Protein AF-A0A2I0XGU2-F1 (afdb_monomer_lite)

Organism: NCBI:txid906689

InterPro domains:
  IPR042098 Glutarate 2-hydroxylase superfamily [G3DSA:3.60.130.10] (1-56)

Structure (mmCIF, N/CA/C/O backbone):
data_AF-A0A2I0XGU2-F1
#
_entry.id   AF-A0A2I0XGU2-F1
#
loop_
_atom_site.group_PDB
_atom_site.id
_atom_site.type_symbol
_atom_site.label_atom_id
_atom_site.label_alt_id
_atom_site.label_comp_id
_atom_site.label_asym_id
_atom_site.label_entity_id
_atom_site.label_seq_id
_atom_site.pdbx_PDB_ins_code
_atom_site.Cartn_x
_atom_site.Cartn_y
_atom_site.Cartn_z
_atom_site.occupancy
_atom_site.B_iso_or_equiv
_atom_site.auth_seq_id
_atom_site.auth_comp_id
_atom_site.auth_asym_id
_atom_site.auth_atom_id
_atom_site.pdbx_PDB_model_num
ATOM 1 N N . MET A 1 1 ? -13.955 8.099 15.984 1.00 89.38 1 MET A N 1
ATOM 2 C CA . MET A 1 1 ? -13.613 6.660 15.858 1.00 89.38 1 MET A CA 1
ATOM 3 C C . MET A 1 1 ? -13.268 6.031 17.196 1.00 89.38 1 MET A C 1
ATOM 5 O O . MET A 1 1 ? -13.903 5.044 17.529 1.00 89.38 1 MET A O 1
ATOM 9 N N . LYS A 1 2 ? -12.352 6.611 17.985 1.00 93.44 2 LYS A N 1
ATOM 10 C CA . LYS A 1 2 ? -11.973 6.086 19.310 1.00 93.44 2 LYS A CA 1
ATOM 11 C C . LYS A 1 2 ? -13.153 5.955 20.283 1.00 93.44 2 LYS A C 1
ATOM 13 O O . LYS A 1 2 ? -13.276 4.936 20.932 1.00 93.44 2 LYS A O 1
ATOM 18 N N . GLU A 1 3 ? -14.087 6.906 20.288 1.00 97.44 3 GLU A N 1
ATOM 19 C CA . GLU A 1 3 ? -15.306 6.821 21.117 1.00 97.44 3 GLU A CA 1
ATOM 20 C C . GLU A 1 3 ? -16.244 5.667 20.726 1.00 97.44 3 GLU A C 1
ATOM 22 O O . GLU A 1 3 ? -16.901 5.085 21.580 1.00 97.44 3 GLU A O 1
ATOM 27 N N . LYS A 1 4 ? -16.310 5.325 19.432 1.00 98.00 4 LYS A N 1
ATOM 28 C CA . LYS A 1 4 ? -17.207 4.281 18.906 1.00 98.00 4 LYS A CA 1
ATOM 29 C C . LYS A 1 4 ? -16.558 2.892 18.897 1.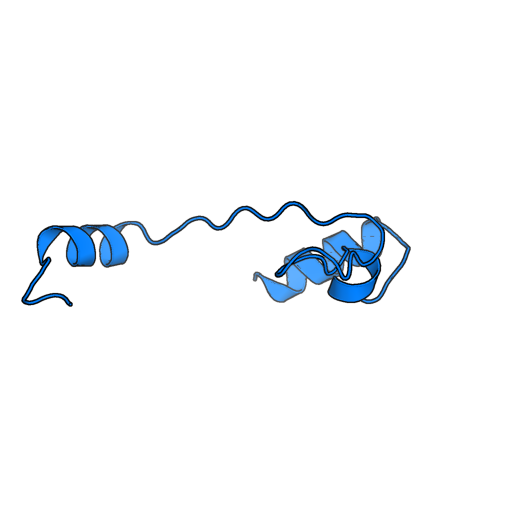00 98.00 4 LYS A C 1
ATOM 31 O O . LYS A 1 4 ? -17.259 1.896 19.021 1.00 98.00 4 LYS A O 1
ATOM 36 N N . HIS A 1 5 ? -15.234 2.828 18.735 1.00 98.00 5 HIS A N 1
ATOM 37 C CA . HIS A 1 5 ? -14.447 1.593 18.637 1.00 98.00 5 HIS A CA 1
ATOM 38 C C . HIS A 1 5 ? -13.108 1.735 19.389 1.00 98.00 5 HIS A C 1
ATOM 40 O O . HIS A 1 5 ? -12.046 1.728 18.758 1.00 98.00 5 HIS A O 1
ATOM 46 N N . PRO A 1 6 ? -13.133 1.908 20.722 1.00 97.69 6 PRO A N 1
ATOM 47 C CA . PRO A 1 6 ? -11.942 2.253 21.501 1.00 97.69 6 PRO A CA 1
ATOM 48 C C . PRO A 1 6 ? -10.841 1.195 21.399 1.00 97.69 6 PRO A C 1
ATOM 50 O O . PRO A 1 6 ? -9.704 1.535 21.086 1.00 97.69 6 PRO A O 1
ATOM 53 N N . GLU A 1 7 ? -11.191 -0.084 21.539 1.00 98.38 7 GLU A N 1
ATOM 54 C CA . GLU A 1 7 ? -10.229 -1.193 21.467 1.00 98.38 7 GLU A CA 1
ATOM 55 C C . GLU A 1 7 ? -9.589 -1.345 20.080 1.00 98.38 7 GLU A C 1
ATOM 57 O O . GLU A 1 7 ? -8.415 -1.694 19.957 1.00 98.38 7 GLU A O 1
ATOM 62 N N . PHE A 1 8 ? -10.352 -1.088 19.011 1.00 97.50 8 PHE A N 1
ATOM 63 C CA . PHE A 1 8 ? -9.824 -1.129 17.646 1.00 97.50 8 PHE A CA 1
ATOM 64 C C . PHE A 1 8 ? -8.777 -0.037 17.444 1.00 97.50 8 PHE A C 1
ATOM 66 O O . PHE A 1 8 ? -7.697 -0.306 16.923 1.00 97.50 8 PHE A O 1
ATOM 73 N N . VAL A 1 9 ? -9.084 1.184 17.889 1.00 98.25 9 VAL A N 1
ATOM 74 C CA . VAL A 1 9 ? -8.156 2.311 17.775 1.00 98.25 9 VAL A CA 1
ATOM 75 C C . VAL A 1 9 ? -6.912 2.083 18.629 1.00 98.25 9 VAL A C 1
ATOM 77 O O . VAL A 1 9 ? -5.814 2.308 18.138 1.00 98.25 9 VAL A O 1
ATOM 80 N N . GLU A 1 10 ? -7.051 1.557 19.847 1.00 98.25 10 GLU A N 1
ATOM 81 C CA . GLU A 1 10 ? -5.898 1.200 20.684 1.00 98.25 10 GLU A CA 1
ATOM 82 C C . GLU A 1 10 ? -4.999 0.154 20.002 1.00 98.25 10 GLU A C 1
ATOM 84 O O . GLU A 1 10 ? -3.776 0.294 19.974 1.00 98.25 10 GLU A O 1
ATOM 89 N N . LYS A 1 11 ? -5.587 -0.876 19.379 1.00 98.25 11 LYS A N 1
ATOM 90 C CA . LYS A 1 11 ? -4.817 -1.876 18.625 1.00 98.25 11 LYS A CA 1
ATOM 91 C C . LYS A 1 11 ? -4.121 -1.274 17.408 1.00 98.25 11 LYS A C 1
ATOM 93 O O . LYS A 1 11 ? -2.973 -1.640 17.166 1.00 98.25 11 LYS A O 1
ATOM 98 N N . LEU A 1 12 ? -4.775 -0.374 16.673 1.00 97.69 12 LEU A N 1
ATOM 99 C CA . LEU A 1 12 ? -4.159 0.336 15.548 1.00 97.69 12 LEU A CA 1
ATOM 100 C C . LEU A 1 12 ? -2.989 1.212 15.997 1.00 97.69 12 LEU A C 1
ATOM 102 O O . LEU A 1 12 ? -1.943 1.185 15.362 1.00 97.69 12 LEU A O 1
ATOM 106 N N . GLU A 1 13 ? -3.148 1.962 17.087 1.00 97.56 13 GLU A N 1
ATOM 107 C CA . GLU A 1 13 ? -2.086 2.805 17.650 1.00 97.56 13 GLU A CA 1
ATOM 108 C C . GLU A 1 13 ? -0.894 1.950 18.105 1.00 97.56 13 GLU A C 1
ATOM 110 O O . GLU A 1 13 ? 0.256 2.295 17.841 1.00 97.56 13 GLU A O 1
ATOM 115 N N . LYS A 1 14 ? -1.163 0.805 18.745 1.00 98.25 14 LYS A N 1
ATOM 116 C CA . LYS A 1 14 ? -0.121 -0.082 19.274 1.00 98.25 14 LYS A CA 1
ATOM 117 C C . LYS A 1 14 ? 0.619 -0.884 18.199 1.00 98.25 14 LYS A C 1
ATOM 119 O O . LYS A 1 14 ? 1.810 -1.132 18.361 1.00 98.25 14 LYS A O 1
ATOM 124 N N . HIS A 1 15 ? -0.068 -1.342 17.152 1.00 97.88 15 HIS A N 1
ATOM 125 C CA . HIS A 1 15 ? 0.497 -2.308 16.196 1.00 97.88 15 HIS A CA 1
ATOM 126 C C . HIS A 1 15 ? 0.641 -1.761 14.770 1.00 97.88 15 HIS A C 1
ATOM 128 O O . HIS A 1 15 ? 1.347 -2.360 13.963 1.00 97.88 15 HIS A O 1
ATOM 134 N N . GLY A 1 16 ? -0.016 -0.648 14.441 1.00 96.56 16 GLY A N 1
ATOM 135 C CA . GLY A 1 16 ? -0.062 -0.119 13.083 1.00 96.56 16 GLY A CA 1
ATOM 136 C C . GLY A 1 16 ? -0.837 -1.016 12.113 1.00 96.56 16 GLY A C 1
ATOM 137 O O . GLY A 1 16 ? -1.720 -1.786 12.496 1.00 96.56 16 GLY A O 1
ATOM 138 N N . LEU A 1 17 ? -0.516 -0.881 10.825 1.00 96.69 17 LEU A N 1
ATOM 139 C CA . LEU A 1 17 ? -1.106 -1.640 9.725 1.00 96.69 17 LEU A CA 1
ATOM 140 C C . LEU A 1 17 ? -0.010 -2.090 8.762 1.00 96.69 17 LEU A C 1
ATOM 142 O O . LEU A 1 17 ? 0.952 -1.364 8.526 1.00 96.69 17 LEU A O 1
ATOM 146 N N . ILE A 1 18 ? -0.204 -3.258 8.154 1.00 95.62 18 ILE A N 1
ATOM 147 C CA . ILE A 1 18 ? 0.644 -3.755 7.069 1.00 95.62 18 ILE A CA 1
ATOM 148 C C . ILE A 1 18 ? -0.163 -3.675 5.778 1.00 95.62 18 ILE A C 1
ATOM 150 O O . ILE A 1 18 ? -1.232 -4.276 5.667 1.00 95.62 18 ILE A O 1
ATOM 154 N N . TYR A 1 19 ? 0.359 -2.950 4.793 1.00 94.62 19 TYR A N 1
ATOM 155 C CA . TYR A 1 19 ? -0.237 -2.862 3.465 1.00 94.62 19 TYR A CA 1
ATOM 156 C C . TYR A 1 19 ? 0.540 -3.745 2.498 1.00 94.62 19 TYR A C 1
ATOM 158 O O . TYR A 1 19 ? 1.729 -3.543 2.280 1.00 94.62 19 TYR A O 1
ATOM 166 N N . THR A 1 20 ? -0.149 -4.709 1.889 1.00 95.44 20 THR A N 1
ATOM 167 C CA . THR A 1 20 ? 0.403 -5.521 0.799 1.00 95.44 20 THR A CA 1
ATOM 168 C C . THR A 1 20 ? -0.276 -5.120 -0.502 1.00 95.44 20 THR A C 1
ATOM 170 O O . THR A 1 20 ? -1.505 -5.102 -0.585 1.00 95.44 20 THR A O 1
ATOM 173 N N . ARG A 1 21 ? 0.517 -4.794 -1.526 1.00 94.94 21 ARG A N 1
ATOM 174 C CA . ARG A 1 21 ? 0.033 -4.508 -2.880 1.00 94.94 21 ARG A CA 1
ATOM 175 C C . ARG A 1 21 ? 0.779 -5.361 -3.889 1.00 94.94 21 ARG A C 1
ATOM 177 O O . ARG A 1 21 ? 2.001 -5.446 -3.846 1.00 94.94 21 ARG A O 1
ATOM 184 N N . VAL A 1 22 ? 0.029 -5.943 -4.817 1.00 96.38 22 VAL A N 1
ATOM 185 C CA . VAL A 1 22 ? 0.578 -6.666 -5.965 1.00 96.38 22 VAL A CA 1
ATOM 186 C C . VAL A 1 22 ? 0.477 -5.745 -7.172 1.00 96.38 22 VAL A C 1
ATOM 188 O O . VAL A 1 22 ? -0.623 -5.369 -7.567 1.00 96.38 22 VAL A O 1
ATOM 191 N N . LEU A 1 23 ? 1.624 -5.355 -7.723 1.00 97.44 23 LEU A N 1
ATOM 192 C CA . LEU A 1 23 ? 1.703 -4.476 -8.887 1.00 97.44 23 LEU A CA 1
ATOM 193 C C . LEU A 1 23 ? 2.112 -5.297 -10.110 1.00 97.44 23 LEU A C 1
ATOM 195 O O . LEU A 1 23 ? 3.147 -5.965 -10.097 1.00 97.44 23 LEU A O 1
ATOM 199 N N . GLY A 1 24 ? 1.310 -5.237 -11.173 1.00 97.50 24 GLY A N 1
ATOM 200 C CA . GLY A 1 24 ? 1.671 -5.819 -12.465 1.00 97.50 24 GLY A CA 1
ATOM 201 C C . GLY A 1 24 ? 2.841 -5.081 -13.122 1.00 97.50 24 GLY A C 1
ATOM 202 O O . GLY A 1 24 ? 3.266 -4.021 -12.665 1.00 97.50 24 GLY A O 1
ATOM 203 N N . THR A 1 25 ? 3.373 -5.623 -14.218 1.00 97.88 25 THR A N 1
ATOM 204 C CA . THR A 1 25 ? 4.458 -4.962 -14.965 1.00 97.88 25 THR A CA 1
ATOM 205 C C . THR A 1 25 ? 4.015 -3.649 -15.610 1.00 97.88 25 THR A C 1
ATOM 207 O O . THR A 1 25 ? 4.739 -2.659 -15.546 1.00 97.8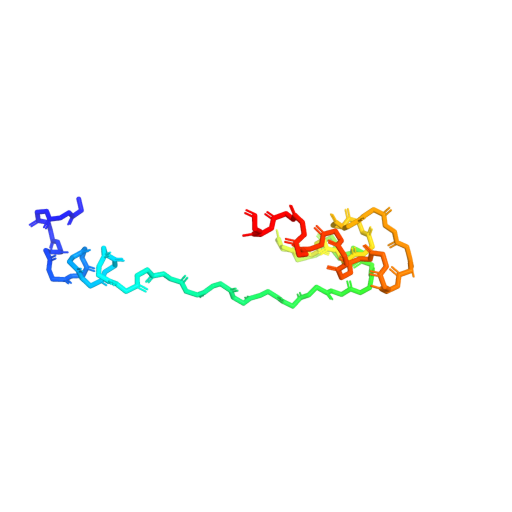8 25 THR A O 1
ATOM 210 N N . GLY A 1 26 ? 2.830 -3.629 -16.219 1.00 96.44 26 GLY A N 1
ATOM 211 C CA . GLY A 1 26 ? 2.227 -2.441 -16.823 1.00 96.44 26 GLY A CA 1
ATOM 212 C C . GLY A 1 26 ? 0.963 -2.002 -16.093 1.00 96.44 26 GLY A C 1
ATOM 213 O O . GLY A 1 26 ? 0.568 -2.620 -15.105 1.00 96.44 26 GLY A O 1
ATOM 214 N N . ASP A 1 27 ? 0.344 -0.944 -16.606 1.00 98.38 27 ASP A N 1
ATOM 215 C CA . ASP A 1 27 ? -0.899 -0.411 -16.059 1.00 98.38 27 ASP A CA 1
ATOM 216 C C . ASP A 1 27 ? -2.120 -1.186 -16.580 1.00 98.38 27 ASP A C 1
ATOM 218 O O . ASP A 1 27 ? -2.199 -1.524 -17.761 1.00 98.38 27 ASP A O 1
ATOM 222 N N . ASP A 1 28 ? -3.083 -1.428 -15.694 1.00 98.19 28 ASP A N 1
ATOM 223 C CA . ASP A 1 28 ? -4.383 -2.028 -15.982 1.00 98.19 28 ASP A CA 1
ATOM 224 C C . ASP A 1 28 ? -5.503 -1.003 -15.718 1.00 98.19 28 ASP A C 1
ATOM 226 O O . ASP A 1 28 ? -5.839 -0.738 -14.560 1.00 98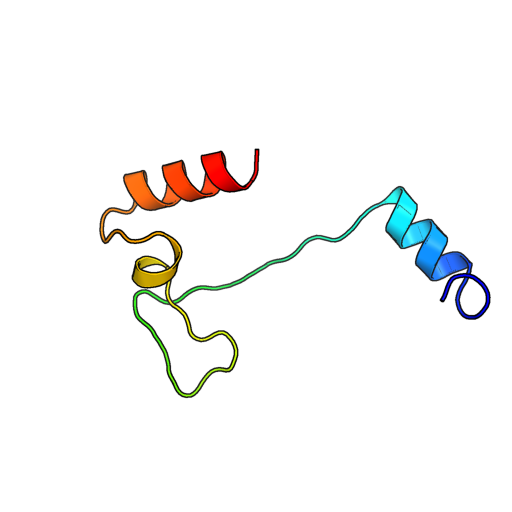.19 28 ASP A O 1
ATOM 230 N N . PRO A 1 29 ? -6.113 -0.418 -16.764 1.00 97.69 29 PRO A N 1
ATOM 231 C CA . PRO A 1 29 ? -7.164 0.585 -16.603 1.00 97.69 29 PRO A CA 1
ATOM 232 C C . PRO A 1 29 ? -8.485 0.012 -16.069 1.00 97.69 29 PRO A C 1
ATOM 234 O O . PRO A 1 29 ? -9.363 0.784 -15.689 1.00 97.69 29 PRO A O 1
ATOM 237 N N . SER A 1 30 ? -8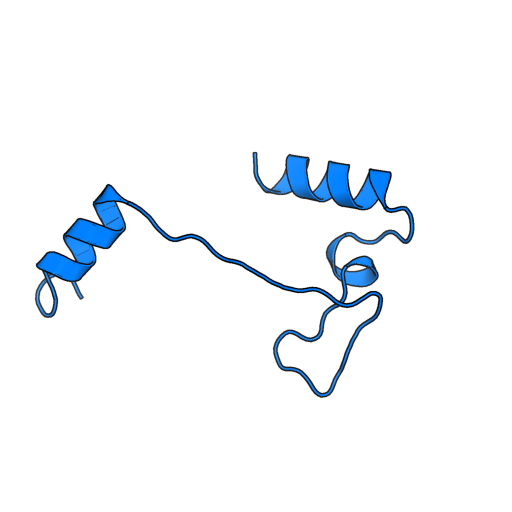.654 -1.315 -16.042 1.00 98.12 30 SER A N 1
ATOM 238 C CA . SER A 1 30 ? -9.856 -1.957 -15.496 1.00 98.12 30 SER A CA 1
ATOM 239 C C . SER A 1 30 ? -9.818 -2.106 -13.971 1.00 98.12 30 SER A C 1
ATOM 241 O O . SER A 1 30 ? -10.858 -2.306 -13.341 1.00 98.12 30 SER A O 1
ATOM 243 N N . SER A 1 31 ? -8.635 -1.971 -13.362 1.00 97.69 31 SER A N 1
ATOM 244 C CA . SER A 1 31 ? -8.434 -2.107 -11.922 1.00 97.69 31 SER A CA 1
ATOM 245 C C . SER A 1 31 ? -8.323 -0.739 -11.234 1.00 97.69 31 SER A C 1
ATOM 247 O O . SER A 1 31 ? -7.538 0.109 -11.668 1.00 97.69 31 SER A O 1
ATOM 249 N N . PRO A 1 32 ? -9.011 -0.513 -10.094 1.00 97.19 32 PRO A N 1
ATOM 250 C CA . PRO A 1 32 ? -8.941 0.756 -9.356 1.00 97.19 32 PRO A CA 1
ATOM 251 C C . PRO A 1 32 ? -7.542 1.059 -8.796 1.00 97.19 32 PRO A C 1
ATOM 253 O O . PRO A 1 32 ? -7.232 2.198 -8.454 1.00 97.19 32 PRO A O 1
ATOM 256 N N . ILE A 1 33 ? -6.692 0.036 -8.691 1.00 96.69 33 ILE A N 1
ATOM 257 C CA . ILE A 1 33 ? -5.292 0.134 -8.265 1.00 96.69 33 ILE A CA 1
ATOM 258 C C . ILE A 1 33 ? -4.355 -0.454 -9.323 1.00 96.69 33 ILE A C 1
ATOM 260 O O . ILE A 1 33 ? -3.264 -0.908 -8.997 1.00 96.69 33 ILE A O 1
ATOM 264 N N . GLY A 1 34 ? -4.774 -0.451 -10.590 1.00 97.88 34 GLY A N 1
ATOM 265 C CA . GLY A 1 34 ? -4.077 -1.131 -11.676 1.00 97.88 34 GLY A CA 1
ATOM 266 C C . GLY A 1 34 ? -2.757 -0.506 -12.112 1.00 97.88 34 GLY A C 1
ATOM 267 O O . GLY A 1 34 ? -2.190 -0.962 -13.094 1.00 97.88 34 GLY A O 1
ATOM 268 N N . ARG A 1 35 ? -2.238 0.517 -11.422 1.00 98.06 35 ARG A N 1
ATOM 269 C CA . ARG A 1 35 ? -0.917 1.073 -11.739 1.00 98.06 35 ARG A CA 1
ATOM 270 C C . ARG A 1 35 ? 0.163 0.007 -11.523 1.00 98.06 35 ARG A C 1
ATOM 272 O O . ARG A 1 35 ? 0.306 -0.509 -10.417 1.00 98.06 35 ARG A O 1
ATOM 279 N N . GLY A 1 36 ? 0.942 -0.284 -12.557 1.00 98.38 36 GLY A N 1
ATOM 280 C CA . GLY A 1 36 ? 2.030 -1.255 -12.514 1.00 98.38 36 GLY A CA 1
ATOM 281 C C . GLY A 1 36 ? 3.292 -0.722 -11.837 1.00 98.38 36 GLY A C 1
ATOM 282 O O . GLY A 1 36 ? 3.428 0.477 -11.568 1.00 98.38 36 GLY A O 1
ATOM 283 N N . TRP A 1 37 ? 4.260 -1.603 -11.578 1.00 98.12 37 TRP A N 1
ATOM 284 C CA . TRP A 1 37 ? 5.523 -1.219 -10.940 1.00 98.12 37 TRP A CA 1
ATOM 285 C C . TRP A 1 37 ? 6.377 -0.319 -11.843 1.00 98.12 37 TRP A C 1
ATOM 287 O O . TRP A 1 37 ? 7.041 0.578 -11.327 1.00 98.12 37 TRP A O 1
ATOM 297 N N . HIS A 1 38 ? 6.286 -0.456 -13.175 1.00 98.44 38 HIS A N 1
ATOM 298 C CA . HIS A 1 38 ? 6.970 0.454 -14.100 1.00 98.44 38 HIS A CA 1
ATOM 299 C C . HIS A 1 38 ? 6.532 1.908 -13.920 1.00 98.44 38 HIS A C 1
ATOM 301 O O . HIS A 1 38 ? 7.368 2.801 -13.806 1.00 98.44 38 HIS A O 1
ATOM 307 N N . SER A 1 39 ? 5.221 2.146 -13.873 1.00 98.00 39 SER A N 1
ATOM 308 C CA . SER A 1 39 ? 4.646 3.483 -13.699 1.00 98.00 39 SER A CA 1
ATOM 309 C C . SER A 1 39 ? 4.732 3.966 -12.250 1.00 98.00 39 SER A C 1
ATOM 311 O O . SER A 1 39 ? 4.784 5.166 -12.004 1.00 98.00 39 SER A O 1
ATOM 313 N N . THR A 1 40 ? 4.765 3.049 -11.279 1.00 97.19 40 THR A N 1
ATOM 314 C CA . THR A 1 40 ? 4.909 3.385 -9.853 1.00 97.19 40 THR A CA 1
ATOM 315 C C . THR A 1 40 ? 6.320 3.856 -9.524 1.00 97.19 40 THR A C 1
ATOM 317 O O . THR A 1 40 ? 6.483 4.874 -8.858 1.00 97.19 40 THR A O 1
ATOM 320 N N . PHE A 1 41 ? 7.335 3.148 -10.020 1.00 97.38 41 PHE A N 1
ATOM 321 C CA . PHE A 1 41 ? 8.737 3.447 -9.734 1.00 97.38 41 PHE A CA 1
ATOM 322 C C . PHE A 1 41 ? 9.449 4.144 -10.888 1.00 97.38 41 PHE A C 1
ATOM 324 O O . PHE A 1 41 ? 10.645 4.377 -10.785 1.00 97.38 41 PHE A O 1
ATOM 331 N N . LEU A 1 42 ? 8.745 4.494 -11.969 1.00 97.19 42 LEU A N 1
ATOM 332 C CA . LEU A 1 42 ? 9.254 5.234 -13.132 1.00 97.19 42 LEU A CA 1
ATOM 333 C C . LEU A 1 42 ? 10.519 4.615 -13.753 1.00 97.19 42 LEU A C 1
ATOM 335 O O . LEU A 1 42 ? 11.478 5.316 -14.086 1.00 97.19 42 LEU A O 1
ATOM 339 N N . THR A 1 43 ? 10.557 3.289 -13.856 1.00 97.94 43 THR A N 1
ATOM 340 C CA . THR A 1 43 ? 11.691 2.538 -14.411 1.00 97.94 43 THR A CA 1
ATOM 341 C C . THR A 1 43 ? 11.237 1.183 -14.946 1.00 97.94 43 THR A C 1
ATOM 343 O O . THR A 1 43 ? 10.203 0.670 -14.536 1.00 97.94 43 THR A O 1
ATOM 346 N N . LYS A 1 44 ? 12.016 0.597 -15.858 1.00 98.31 44 LYS A N 1
ATOM 347 C CA . LYS A 1 44 ? 11.863 -0.800 -16.303 1.00 98.31 44 LYS A CA 1
ATOM 348 C C . LYS A 1 44 ? 12.959 -1.720 -15.761 1.00 98.31 44 LYS A C 1
ATOM 350 O O . LYS A 1 44 ? 12.944 -2.917 -16.030 1.00 98.31 44 LYS A O 1
ATOM 355 N N . ASP A 1 45 ? 13.917 -1.160 -15.028 1.00 98.50 45 ASP A N 1
ATOM 356 C CA . ASP A 1 45 ? 14.975 -1.911 -14.363 1.00 98.50 45 ASP A CA 1
ATOM 357 C C . ASP A 1 45 ? 14.533 -2.304 -12.948 1.00 98.50 45 ASP A C 1
ATOM 359 O O . ASP A 1 45 ? 14.100 -1.451 -12.169 1.00 98.50 45 ASP A O 1
ATOM 363 N N . LYS A 1 46 ? 14.632 -3.597 -12.622 1.00 97.88 46 LYS A N 1
ATOM 364 C CA . LYS A 1 46 ? 14.152 -4.136 -11.340 1.00 97.88 46 LYS A CA 1
ATOM 365 C C . LYS A 1 46 ? 14.965 -3.618 -10.157 1.00 97.88 46 LYS A C 1
ATOM 367 O O . LYS A 1 46 ? 14.373 -3.216 -9.163 1.00 97.88 46 LYS A O 1
ATOM 372 N N . ASN A 1 47 ? 16.289 -3.560 -10.291 1.00 98.31 47 ASN A N 1
ATOM 373 C CA . ASN A 1 47 ? 17.167 -3.114 -9.207 1.00 98.31 47 ASN A CA 1
ATOM 374 C C . ASN A 1 47 ? 16.883 -1.648 -8.853 1.00 98.31 47 ASN A C 1
ATOM 376 O O . ASN A 1 47 ? 16.714 -1.304 -7.688 1.00 98.31 47 ASN A O 1
ATOM 380 N N . THR A 1 48 ? 16.720 -0.801 -9.871 1.00 98.31 48 THR A N 1
ATOM 381 C CA . THR A 1 48 ? 16.336 0.606 -9.704 1.00 98.31 48 THR A CA 1
ATOM 382 C C . THR A 1 48 ? 14.953 0.750 -9.059 1.00 98.31 48 THR A C 1
ATOM 384 O O . THR A 1 48 ? 14.728 1.669 -8.273 1.00 98.31 48 THR A O 1
ATOM 387 N N . ALA A 1 49 ? 13.994 -0.122 -9.397 1.00 97.81 49 ALA A N 1
ATOM 388 C CA . ALA A 1 49 ? 12.662 -0.088 -8.791 1.00 97.81 49 ALA A CA 1
ATOM 389 C C . ALA A 1 49 ? 12.709 -0.444 -7.300 1.00 97.81 49 ALA A C 1
ATOM 391 O O . ALA A 1 49 ? 12.087 0.245 -6.494 1.00 97.81 49 ALA A O 1
ATOM 392 N N . GLU A 1 50 ? 13.473 -1.476 -6.938 1.00 97.19 50 GLU A N 1
ATOM 393 C CA . GLU A 1 50 ? 13.682 -1.888 -5.547 1.00 97.19 50 GLU A CA 1
ATOM 394 C C . GLU A 1 50 ? 14.400 -0.802 -4.736 1.00 97.19 50 GLU A C 1
ATOM 396 O O . GLU A 1 50 ? 13.948 -0.460 -3.645 1.00 97.19 50 GLU A O 1
ATOM 401 N N . GLU A 1 51 ? 15.445 -0.181 -5.292 1.00 97.81 51 GLU A N 1
ATOM 402 C CA . GLU A 1 51 ? 16.141 0.948 -4.662 1.00 97.81 51 GLU A CA 1
ATOM 403 C C . GLU A 1 51 ? 15.183 2.118 -4.386 1.00 97.81 51 GLU A C 1
ATOM 405 O O . GLU A 1 51 ? 15.129 2.646 -3.274 1.00 97.81 51 GLU A O 1
ATOM 410 N N . ARG A 1 52 ? 14.369 2.501 -5.379 1.00 96.62 52 ARG A N 1
ATOM 411 C CA . ARG A 1 52 ? 13.375 3.577 -5.228 1.00 96.62 52 ARG A CA 1
ATOM 412 C C . ARG A 1 52 ? 12.292 3.230 -4.214 1.00 96.62 52 ARG A C 1
ATOM 414 O O . ARG A 1 52 ? 11.842 4.123 -3.505 1.00 96.62 52 ARG A O 1
ATOM 421 N N . TYR A 1 53 ? 11.873 1.967 -4.143 1.00 95.56 53 TYR A N 1
ATOM 422 C CA . TYR A 1 53 ? 10.934 1.512 -3.121 1.00 95.56 53 TYR A CA 1
ATOM 423 C C . TYR A 1 53 ? 11.530 1.661 -1.720 1.00 95.56 53 TYR A C 1
ATOM 425 O O . TYR A 1 53 ? 10.895 2.255 -0.855 1.00 95.56 53 TYR A O 1
ATOM 433 N N . ILE A 1 54 ? 12.761 1.190 -1.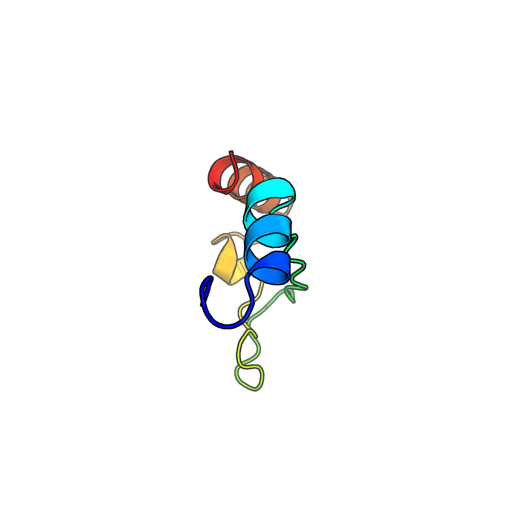512 1.00 94.38 54 ILE A N 1
ATOM 434 C CA . ILE A 1 54 ? 13.443 1.285 -0.216 1.00 94.38 54 ILE A CA 1
ATOM 435 C C . ILE A 1 54 ? 13.596 2.755 0.206 1.00 94.38 54 ILE A C 1
ATOM 437 O O . ILE A 1 54 ? 13.225 3.101 1.324 1.00 94.38 54 ILE A O 1
ATOM 441 N N . ASN A 1 55 ? 14.032 3.629 -0.707 1.00 92.69 55 ASN A N 1
ATOM 442 C CA . ASN A 1 55 ? 14.209 5.066 -0.446 1.00 92.69 55 ASN A CA 1
ATOM 443 C C . ASN A 1 55 ? 12.895 5.839 -0.233 1.00 92.69 55 ASN A C 1
ATOM 445 O O . ASN A 1 55 ? 12.926 6.970 0.237 1.00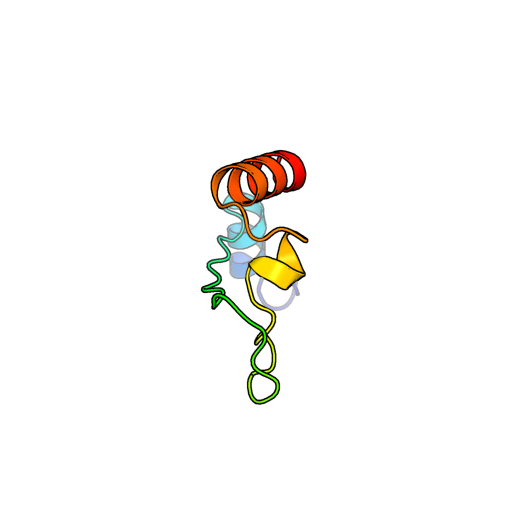 92.69 55 ASN A O 1
ATOM 449 N N . ALA A 1 56 ? 11.752 5.284 -0.639 1.00 84.75 56 ALA A N 1
ATOM 450 C CA . ALA A 1 56 ? 10.443 5.900 -0.425 1.00 84.75 56 ALA A CA 1
ATOM 451 C C . ALA A 1 56 ? 9.771 5.448 0.884 1.00 84.75 56 ALA A C 1
ATOM 453 O O . ALA A 1 56 ? 8.769 6.040 1.287 1.00 84.75 56 ALA A O 1
ATOM 454 N N . VAL A 1 57 ? 10.267 4.370 1.500 1.00 76.12 57 VAL A N 1
ATOM 455 C CA . VAL A 1 57 ? 9.663 3.716 2.674 1.00 76.12 57 VAL A CA 1
ATOM 456 C C . VAL A 1 57 ? 10.489 3.935 3.950 1.00 76.12 57 VAL A C 1
ATOM 458 O O . VAL A 1 57 ? 9.937 3.813 5.044 1.00 76.12 57 VAL A O 1
ATOM 461 N N . LEU A 1 58 ? 11.774 4.277 3.818 1.00 56.53 58 LEU A N 1
ATOM 462 C CA . LEU A 1 58 ? 12.666 4.716 4.900 1.00 56.53 58 LEU A CA 1
ATOM 463 C C . LEU A 1 58 ? 12.811 6.241 4.902 1.00 56.53 58 LEU A C 1
ATOM 465 O O . LEU A 1 58 ? 12.877 6.805 6.016 1.00 56.53 58 LEU A O 1
#

Secondary structure (DSSP, 8-state):
-TTTSHHHHHHHHHH---------SS--TTSTT---HHHHHT-S-HHHHHHHHHHHH-

pLDDT: mean 95.84, std 6.29, range [56.53, 98.5]

Sequence (58 aa):
MKEKHPEFVEKLEKHGLIYTRVLGTGDDPSSPIGRGWHSTFLTKDKNTAEERYINAVL

Foldseek 3Di:
DCVVCVPVVVCCVVPNDDDDDDFACDADPVDPPRHHLCNVQVHNDPVSSVVSVVVVVD

Radius of gyration: 16.52 Å; chains: 1; bounding box: 34×14×38 Å